Protein AF-A0A7J0A851-F1 (afdb_monomer_lite)

Organism: NCBI:txid85831

Sequence (60 aa):
MYNNKPLIYLDEIQNVVGWEKFARRLADSKYKVFITESNAQMLGKEIYTTLGGRYVAMEI

Secondary structure (D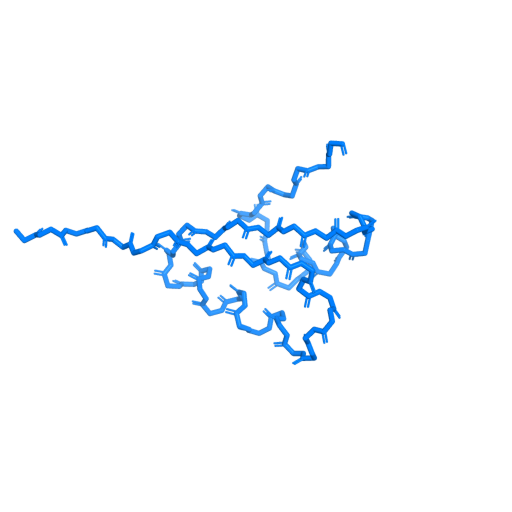SSP, 8-state):
----PPEEEESSGGGSTTHHHHHHHHHHTT-EEEE--S-HHHHHHHHHHHH-TT------

pLDDT: mean 74.03, std 12.23, range [45.81, 88.44]

Radius of gyration: 11.81 Å; chains: 1; bounding box: 33×21×32 Å

Structure (mmCIF, N/CA/C/O backbone):
data_AF-A0A7J0A851-F1
#
_entry.id   AF-A0A7J0A851-F1
#
loop_
_atom_site.group_PDB
_atom_site.id
_atom_site.type_symbol
_atom_site.label_atom_id
_atom_site.label_alt_id
_atom_site.label_comp_id
_atom_site.label_asym_id
_atom_site.label_entity_id
_atom_site.label_seq_id
_atom_site.pdbx_PDB_ins_code
_atom_site.Cartn_x
_atom_site.Cartn_y
_atom_site.Cartn_z
_atom_site.occupancy
_atom_site.B_iso_or_equiv
_atom_site.auth_seq_id
_atom_site.auth_comp_id
_atom_site.auth_asym_id
_atom_site.auth_atom_id
_atom_site.pdbx_PDB_model_num
ATOM 1 N N . MET A 1 1 ? -18.576 -3.976 20.858 1.00 45.81 1 MET A N 1
ATOM 2 C CA . MET A 1 1 ? -18.445 -4.508 19.483 1.00 45.81 1 MET A CA 1
ATOM 3 C C . MET A 1 1 ? -17.002 -4.322 19.060 1.00 45.81 1 MET A C 1
ATOM 5 O O . MET A 1 1 ? -16.538 -3.190 19.085 1.00 45.81 1 MET A O 1
ATOM 9 N N . TYR A 1 2 ? -16.268 -5.400 18.778 1.00 52.06 2 TYR A N 1
ATOM 10 C CA . TYR A 1 2 ? -14.859 -5.307 18.392 1.00 52.06 2 TYR A CA 1
ATOM 11 C C . TYR A 1 2 ? -14.750 -4.579 17.052 1.00 52.06 2 TYR A C 1
ATOM 13 O O . TYR A 1 2 ? -14.937 -5.170 15.995 1.00 52.06 2 TYR A O 1
ATOM 21 N N . ASN A 1 3 ? -14.447 -3.283 17.099 1.00 61.00 3 ASN A N 1
ATOM 22 C CA . ASN A 1 3 ? -14.122 -2.457 15.939 1.00 61.00 3 ASN A CA 1
ATOM 23 C C . ASN A 1 3 ? -12.714 -2.796 15.399 1.00 61.00 3 ASN A C 1
ATOM 25 O O . ASN A 1 3 ? -11.961 -1.916 14.981 1.00 61.00 3 ASN A O 1
ATOM 29 N N . ASN A 1 4 ? -12.331 -4.074 15.455 1.00 70.00 4 ASN A N 1
ATOM 30 C CA . ASN A 1 4 ? -11.047 -4.560 14.985 1.00 70.00 4 ASN A CA 1
ATOM 31 C C . ASN A 1 4 ? -11.149 -4.728 13.477 1.00 70.00 4 ASN A C 1
ATOM 33 O O . ASN A 1 4 ? -11.420 -5.814 12.969 1.00 70.00 4 ASN A O 1
ATOM 37 N N . LYS A 1 5 ? -10.954 -3.623 12.755 1.00 77.81 5 LYS A N 1
ATOM 38 C CA . LYS A 1 5 ? -10.699 -3.720 11.322 1.00 77.81 5 LYS A CA 1
ATOM 39 C C . LYS A 1 5 ? -9.487 -4.632 11.108 1.00 77.81 5 LYS A C 1
ATOM 41 O O . LYS A 1 5 ? -8.485 -4.448 11.806 1.00 77.81 5 LYS A O 1
ATOM 46 N N . PRO A 1 6 ? -9.566 -5.592 10.178 1.00 83.69 6 PRO A N 1
ATOM 47 C CA . PRO A 1 6 ? -8.447 -6.464 9.875 1.00 83.69 6 PRO A CA 1
ATOM 48 C C . PRO A 1 6 ? -7.248 -5.645 9.395 1.00 83.69 6 PRO A C 1
ATOM 50 O O . PRO A 1 6 ? -7.395 -4.640 8.692 1.00 83.69 6 PRO A O 1
ATOM 53 N N . LEU A 1 7 ? -6.064 -6.095 9.799 1.00 86.75 7 LEU A N 1
ATOM 54 C CA . LEU A 1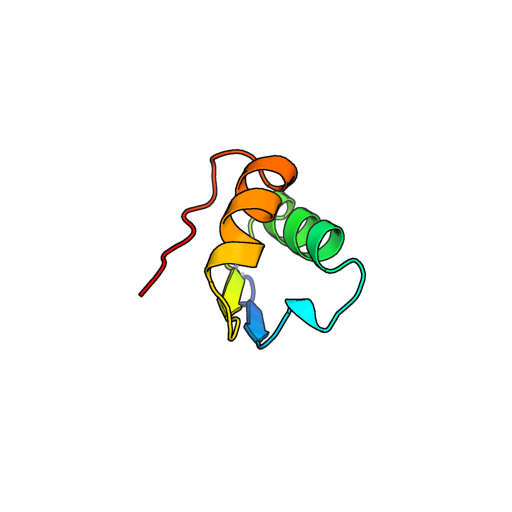 7 ? -4.808 -5.657 9.210 1.00 86.75 7 LEU A CA 1
ATOM 55 C C . LEU A 1 7 ? -4.613 -6.402 7.895 1.00 86.75 7 LEU A C 1
ATOM 57 O O . LEU A 1 7 ? -4.803 -7.616 7.839 1.00 86.75 7 LEU A O 1
ATOM 61 N N . ILE A 1 8 ? -4.262 -5.664 6.848 1.00 87.69 8 ILE A N 1
ATOM 62 C CA . ILE A 1 8 ? -4.062 -6.215 5.510 1.00 87.69 8 ILE A CA 1
ATOM 63 C C . ILE A 1 8 ? -2.577 -6.137 5.184 1.00 87.69 8 ILE A C 1
ATOM 65 O O . ILE A 1 8 ? -1.970 -5.080 5.342 1.00 87.69 8 ILE A O 1
ATOM 69 N N . TYR A 1 9 ? -2.022 -7.250 4.719 1.00 87.88 9 TYR A N 1
ATOM 70 C CA . TYR A 1 9 ? -0.647 -7.363 4.250 1.00 87.88 9 TYR A CA 1
ATOM 71 C C . TYR A 1 9 ? -0.687 -7.763 2.779 1.00 87.88 9 TYR A C 1
ATOM 73 O O . TYR A 1 9 ? -1.363 -8.730 2.427 1.00 87.88 9 TYR A O 1
ATOM 81 N N . LEU A 1 10 ? -0.021 -6.985 1.933 1.00 86.50 10 LEU A N 1
ATOM 82 C CA . LEU A 1 10 ? 0.077 -7.210 0.498 1.00 86.50 10 LEU A CA 1
ATOM 83 C C . LEU A 1 10 ? 1.551 -7.357 0.148 1.00 86.50 10 LEU A C 1
ATOM 85 O O . LEU A 1 10 ? 2.291 -6.383 0.238 1.00 86.50 10 LEU A O 1
ATOM 89 N N . ASP A 1 11 ? 1.950 -8.566 -0.222 1.00 88.44 11 ASP A N 1
ATOM 90 C CA . ASP A 1 11 ? 3.325 -8.876 -0.592 1.00 88.44 11 ASP A CA 1
ATOM 91 C C . ASP A 1 11 ? 3.471 -8.985 -2.104 1.00 88.44 11 ASP A C 1
ATOM 93 O O . ASP A 1 11 ? 2.581 -9.513 -2.775 1.00 88.44 11 ASP A O 1
ATOM 97 N N . GLU A 1 12 ? 4.571 -8.442 -2.623 1.00 88.25 12 GLU A N 1
ATOM 98 C CA . GLU A 1 12 ? 4.903 -8.411 -4.049 1.00 88.25 12 GLU A CA 1
ATOM 99 C C . GLU A 1 12 ? 3.735 -7.909 -4.923 1.00 88.25 12 GLU A C 1
ATOM 101 O O . GLU A 1 12 ? 3.410 -8.469 -5.981 1.00 88.25 12 GLU A O 1
ATOM 106 N N . ILE A 1 13 ? 3.067 -6.849 -4.447 1.00 84.25 13 ILE A N 1
ATOM 107 C CA . ILE A 1 13 ? 1.790 -6.367 -4.989 1.00 84.25 13 ILE A CA 1
ATOM 108 C C . ILE A 1 13 ? 1.891 -5.893 -6.444 1.00 84.25 13 ILE A C 1
ATOM 110 O O . ILE A 1 13 ? 0.897 -5.926 -7.170 1.00 84.25 13 ILE A O 1
ATOM 114 N N . GLN A 1 14 ? 3.089 -5.518 -6.896 1.00 81.94 14 GLN A N 1
ATOM 115 C CA . GLN A 1 14 ? 3.361 -5.100 -8.269 1.00 81.94 14 GLN A CA 1
ATOM 116 C C . GLN A 1 14 ? 3.088 -6.206 -9.300 1.00 81.94 14 GLN A C 1
ATOM 118 O O . GLN A 1 14 ? 2.870 -5.917 -10.474 1.00 81.94 14 GLN A O 1
ATOM 123 N N . ASN A 1 15 ? 3.037 -7.474 -8.878 1.00 86.06 15 ASN A N 1
ATOM 124 C CA . ASN A 1 15 ? 2.658 -8.585 -9.754 1.00 86.06 15 ASN A CA 1
ATOM 125 C C . ASN A 1 15 ? 1.144 -8.646 -10.034 1.00 86.06 15 ASN A C 1
ATOM 127 O O . ASN A 1 15 ? 0.704 -9.406 -10.899 1.00 86.06 15 ASN A O 1
ATOM 131 N N . VAL A 1 16 ? 0.327 -7.872 -9.312 1.00 86.56 16 VAL A N 1
ATOM 132 C CA . VAL A 1 16 ? -1.135 -7.896 -9.417 1.00 86.56 16 VAL A CA 1
ATOM 133 C C . VAL A 1 16 ? -1.624 -6.693 -10.211 1.00 86.56 16 VAL A C 1
ATOM 135 O O . VAL A 1 16 ? -1.670 -5.580 -9.711 1.00 86.56 16 VAL A O 1
ATOM 138 N N . VAL A 1 17 ? -2.082 -6.900 -11.443 1.00 86.81 17 VAL A N 1
ATOM 139 C CA . VAL A 1 17 ? -2.609 -5.803 -12.273 1.00 86.81 17 VAL A CA 1
ATOM 140 C C . VAL A 1 17 ? -3.828 -5.135 -11.617 1.00 86.81 17 VAL A C 1
ATOM 142 O O . VAL A 1 17 ? -4.801 -5.802 -11.261 1.00 86.81 17 VAL A O 1
ATOM 145 N N . GLY A 1 18 ? -3.810 -3.802 -11.509 1.00 84.19 18 GLY A N 1
ATOM 146 C CA . GLY A 1 18 ? -4.919 -3.013 -10.958 1.00 84.19 18 GLY A CA 1
ATOM 147 C C . GLY A 1 18 ? -4.953 -2.943 -9.428 1.00 84.19 18 GLY A C 1
ATOM 148 O O . GLY A 1 18 ? -5.968 -2.522 -8.852 1.00 84.19 18 GLY A O 1
ATOM 149 N N . TRP A 1 19 ? -3.871 -3.354 -8.765 1.00 85.69 19 TRP A N 1
ATOM 150 C CA . TRP A 1 19 ? -3.724 -3.301 -7.316 1.00 85.69 19 TRP A CA 1
ATOM 151 C C . TRP A 1 19 ? -3.880 -1.883 -6.744 1.00 85.69 19 TRP A C 1
ATOM 153 O O . TRP A 1 19 ? -4.355 -1.726 -5.620 1.00 85.69 19 TRP A O 1
ATOM 163 N N . GLU A 1 20 ? -3.585 -0.844 -7.523 1.00 81.12 20 GLU A N 1
ATOM 164 C CA . GLU A 1 20 ? -3.653 0.566 -7.134 1.00 81.12 20 GLU A CA 1
ATOM 165 C C . GLU A 1 20 ? -5.085 0.961 -6.752 1.00 81.12 20 GLU A C 1
ATOM 167 O O . GLU A 1 20 ? -5.326 1.615 -5.733 1.00 81.12 20 GLU A O 1
ATOM 172 N N . LYS A 1 21 ? -6.073 0.510 -7.540 1.00 84.00 21 LYS A N 1
ATOM 173 C CA . LYS A 1 21 ? -7.502 0.754 -7.271 1.00 84.00 21 LYS A CA 1
ATOM 174 C C . LYS A 1 21 ? -7.959 0.027 -6.011 1.00 84.00 21 LYS A C 1
ATOM 176 O O . LYS A 1 21 ? -8.786 0.540 -5.254 1.00 84.00 21 LYS A O 1
ATOM 181 N N . PHE A 1 22 ? -7.427 -1.171 -5.781 1.00 85.25 22 PHE A N 1
ATOM 182 C CA . PHE A 1 22 ? -7.729 -1.956 -4.592 1.00 85.25 22 PHE A CA 1
ATOM 183 C C . PHE A 1 22 ? -7.135 -1.312 -3.337 1.00 85.25 22 PHE A C 1
ATOM 185 O O . PHE A 1 22 ? -7.875 -1.051 -2.385 1.00 85.25 22 PHE A O 1
ATOM 192 N N . ALA A 1 23 ? -5.847 -0.962 -3.373 1.00 81.00 23 ALA A N 1
ATOM 193 C CA . ALA A 1 23 ? -5.167 -0.213 -2.324 1.00 81.00 23 ALA A CA 1
ATOM 194 C C . ALA A 1 23 ? -5.919 1.085 -2.016 1.00 81.00 23 ALA A C 1
ATOM 196 O O . ALA A 1 23 ? -6.198 1.359 -0.849 1.00 81.00 23 ALA A O 1
ATOM 197 N N . ARG A 1 24 ? -6.368 1.815 -3.051 1.00 81.69 24 ARG A N 1
ATOM 198 C CA . ARG A 1 24 ? -7.177 3.034 -2.911 1.00 81.69 24 ARG A CA 1
ATOM 199 C C . ARG A 1 24 ? -8.498 2.813 -2.183 1.00 81.69 24 ARG A C 1
ATOM 201 O O . ARG A 1 24 ? -8.870 3.606 -1.321 1.00 81.69 24 ARG A O 1
ATOM 208 N N . ARG A 1 25 ? -9.189 1.711 -2.459 1.00 85.94 25 ARG A N 1
ATOM 209 C CA . ARG A 1 25 ? -10.438 1.381 -1.765 1.00 85.94 25 ARG A CA 1
ATOM 210 C C . ARG A 1 25 ? -10.216 1.041 -0.289 1.00 85.94 25 ARG A C 1
ATOM 212 O O . ARG A 1 25 ? -11.024 1.434 0.556 1.00 85.94 25 ARG A O 1
ATOM 219 N N . LEU A 1 26 ? -9.141 0.316 0.031 1.00 85.38 26 LEU A N 1
ATOM 220 C CA . LEU A 1 26 ? -8.774 -0.019 1.415 1.00 85.38 26 LEU A CA 1
ATOM 221 C C . LEU A 1 26 ? -8.425 1.237 2.220 1.00 85.38 26 LEU A C 1
ATOM 223 O O . LEU A 1 26 ? -8.904 1.433 3.340 1.00 85.38 26 LEU A O 1
ATOM 227 N N . ALA A 1 27 ? -7.648 2.101 1.583 1.00 78.38 27 ALA A N 1
ATOM 228 C CA . ALA A 1 27 ? -7.309 3.447 1.992 1.00 78.38 27 ALA A CA 1
ATOM 229 C C . ALA A 1 27 ? -8.544 4.297 2.347 1.00 78.38 27 ALA A C 1
ATOM 231 O O . ALA A 1 27 ? -8.700 4.730 3.492 1.00 78.38 27 ALA A O 1
ATOM 232 N N . ASP A 1 28 ? -9.468 4.479 1.397 1.00 83.75 28 ASP A N 1
ATOM 233 C CA . ASP A 1 28 ? -10.701 5.255 1.602 1.00 83.75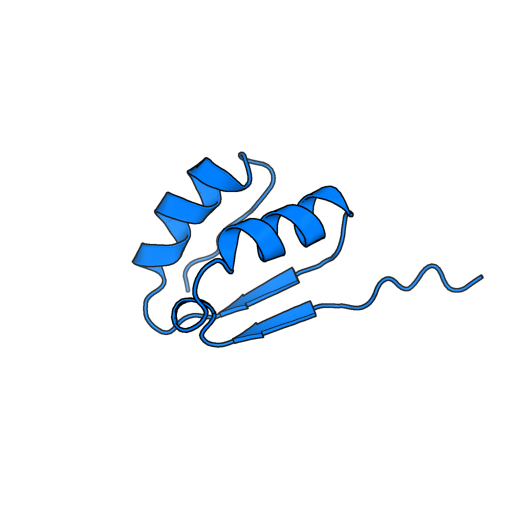 28 ASP A CA 1
ATOM 234 C C . ASP A 1 28 ? -11.580 4.651 2.710 1.00 83.75 28 ASP A C 1
ATOM 236 O O . ASP A 1 28 ? -12.209 5.364 3.495 1.00 83.75 28 ASP A O 1
ATOM 240 N N . SER A 1 29 ? -11.556 3.325 2.843 1.00 85.56 29 SER A N 1
ATOM 241 C CA . SER A 1 29 ? -12.278 2.598 3.887 1.00 85.56 29 SER A CA 1
ATOM 242 C C . SER A 1 29 ? -11.563 2.607 5.250 1.00 85.56 29 SER A C 1
ATOM 244 O O . SER A 1 29 ? -12.032 1.965 6.197 1.00 85.56 29 SER A O 1
ATOM 246 N N . LYS A 1 30 ? -10.458 3.355 5.397 1.00 83.38 30 LYS A N 1
ATOM 247 C CA . LYS A 1 30 ? -9.652 3.501 6.623 1.00 83.38 30 LYS A CA 1
ATOM 248 C C . LYS A 1 30 ? -9.175 2.159 7.197 1.00 83.38 30 LYS A C 1
ATOM 250 O O . LYS A 1 30 ? -9.302 1.938 8.406 1.00 83.38 30 LYS A O 1
ATOM 255 N N . TYR A 1 31 ? -8.713 1.247 6.342 1.00 84.94 31 TYR A N 1
ATOM 256 C CA . TYR A 1 31 ? -7.992 0.042 6.766 1.00 84.94 31 TYR A CA 1
ATOM 257 C C . TYR A 1 31 ? -6.514 0.358 7.001 1.00 84.94 31 TYR A C 1
ATOM 259 O O . TYR A 1 31 ? -5.957 1.259 6.376 1.00 84.94 31 TYR A O 1
ATOM 267 N N . LYS A 1 32 ? -5.875 -0.400 7.897 1.00 82.50 32 LYS A N 1
ATOM 268 C CA . LYS A 1 32 ? -4.413 -0.418 8.010 1.00 82.50 32 LYS A CA 1
ATOM 269 C C . LYS A 1 32 ? -3.881 -1.449 7.020 1.00 82.50 32 LYS A C 1
ATOM 271 O O . LYS A 1 32 ? -4.203 -2.630 7.148 1.00 82.50 32 LYS A O 1
ATOM 276 N N . VAL A 1 33 ? -3.111 -0.982 6.045 1.00 82.69 33 VAL A N 1
ATOM 277 C CA . VAL A 1 33 ? -2.536 -1.806 4.981 1.00 82.69 33 VAL A CA 1
ATOM 278 C C . VAL A 1 33 ? -1.022 -1.671 5.032 1.00 82.69 33 VAL A C 1
ATOM 280 O O . VAL A 1 33 ? -0.512 -0.555 5.093 1.00 82.69 33 VAL A O 1
ATOM 283 N N . PHE A 1 34 ? -0.334 -2.802 5.009 1.00 83.12 34 PHE A N 1
ATOM 284 C CA . PHE A 1 34 ? 1.106 -2.905 4.828 1.00 83.12 34 PHE A CA 1
ATOM 285 C C . PHE A 1 34 ? 1.363 -3.491 3.448 1.00 83.12 34 PHE A C 1
ATOM 287 O O . PHE A 1 34 ? 0.714 -4.464 3.064 1.00 83.12 34 PHE A O 1
ATOM 294 N N . ILE A 1 35 ? 2.268 -2.869 2.705 1.00 81.62 35 ILE A N 1
ATOM 295 C CA . ILE A 1 35 ? 2.609 -3.267 1.344 1.00 81.62 35 ILE A CA 1
ATOM 296 C C . ILE A 1 35 ? 4.115 -3.487 1.295 1.00 81.62 35 ILE A C 1
ATOM 298 O O . ILE A 1 35 ? 4.864 -2.643 1.786 1.00 81.62 35 ILE A O 1
ATOM 302 N N . THR A 1 36 ? 4.530 -4.609 0.722 1.00 84.19 36 THR A N 1
ATOM 303 C CA . THR A 1 36 ? 5.926 -4.942 0.442 1.00 84.19 36 THR A CA 1
ATOM 304 C C . THR A 1 36 ? 6.110 -5.151 -1.056 1.00 84.19 36 THR A C 1
ATOM 306 O O . THR A 1 36 ? 5.207 -5.615 -1.755 1.00 84.19 36 THR A O 1
ATOM 309 N N . GLU A 1 37 ? 7.285 -4.774 -1.548 1.00 78.31 37 GLU A N 1
ATOM 310 C CA . GLU A 1 37 ? 7.721 -5.024 -2.916 1.00 78.31 37 GLU A CA 1
ATOM 311 C C . GLU A 1 37 ? 9.227 -5.265 -2.954 1.00 78.31 37 GLU A C 1
ATOM 313 O O . GLU A 1 37 ? 9.971 -4.782 -2.100 1.00 78.31 37 GLU A O 1
ATOM 318 N N . SER A 1 38 ? 9.679 -5.963 -3.988 1.00 79.94 38 SER A N 1
ATOM 319 C CA . SER A 1 38 ? 11.098 -6.194 -4.258 1.00 79.94 38 SER A CA 1
ATOM 320 C C . SER A 1 38 ? 11.818 -4.990 -4.896 1.00 79.94 38 SER A C 1
ATOM 322 O O . SER A 1 38 ? 13.048 -4.990 -4.955 1.00 79.94 38 SER A O 1
ATOM 324 N N . ASN A 1 39 ? 11.100 -3.946 -5.344 1.00 73.75 39 ASN A N 1
ATOM 325 C CA . ASN A 1 39 ? 11.685 -2.707 -5.882 1.00 73.75 39 ASN A CA 1
ATOM 326 C C . ASN A 1 39 ? 10.933 -1.436 -5.436 1.00 73.75 39 ASN A C 1
ATOM 328 O O . ASN A 1 39 ? 10.170 -0.865 -6.212 1.00 73.75 39 ASN A O 1
ATOM 332 N N . ALA A 1 40 ? 11.236 -0.969 -4.217 1.00 64.19 40 ALA A N 1
ATOM 333 C CA . ALA A 1 40 ? 10.602 0.154 -3.500 1.00 64.19 40 ALA A CA 1
ATOM 334 C C . ALA A 1 40 ? 10.409 1.471 -4.302 1.00 64.19 40 ALA A C 1
ATOM 336 O O . ALA A 1 40 ? 9.544 2.299 -3.990 1.00 64.19 40 ALA A O 1
ATOM 337 N N . GLN A 1 41 ? 11.219 1.687 -5.347 1.00 63.97 41 GLN A N 1
ATOM 338 C CA . GLN A 1 41 ? 11.162 2.898 -6.168 1.00 63.97 41 GLN A CA 1
ATOM 339 C C . GLN A 1 41 ? 9.924 2.963 -7.073 1.00 63.97 41 GLN A C 1
ATOM 341 O O . GLN A 1 41 ? 9.504 4.067 -7.438 1.00 63.97 41 GLN A O 1
ATOM 346 N N . MET A 1 4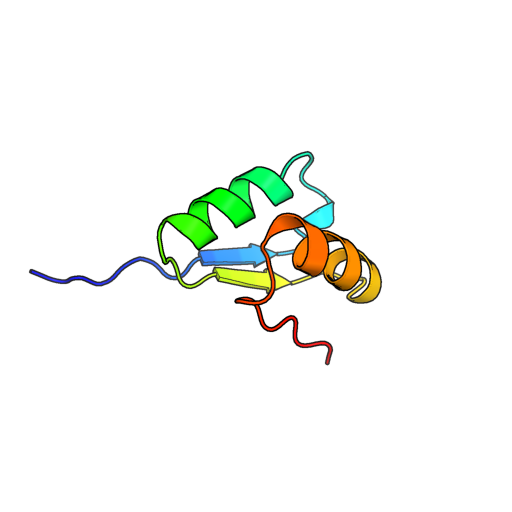2 ? 9.342 1.818 -7.457 1.00 65.75 42 MET A N 1
ATOM 347 C CA . MET A 1 42 ? 8.166 1.792 -8.333 1.00 65.75 42 MET A CA 1
ATOM 348 C C . MET A 1 42 ? 6.893 2.199 -7.586 1.00 65.75 42 MET A C 1
ATOM 350 O O . MET A 1 42 ? 6.175 3.079 -8.075 1.00 65.75 42 MET A O 1
ATOM 354 N N . LEU A 1 43 ? 6.636 1.671 -6.380 1.00 63.00 43 LEU A N 1
ATOM 355 C CA . LEU A 1 43 ? 5.418 2.033 -5.648 1.00 63.00 43 LEU A CA 1
ATOM 356 C C . LEU A 1 43 ? 5.404 3.498 -5.242 1.00 63.00 43 LEU A C 1
ATOM 358 O O . LEU A 1 43 ? 4.346 4.118 -5.318 1.00 63.00 43 LEU A O 1
ATOM 362 N N . GLY A 1 44 ? 6.539 4.072 -4.830 1.00 61.62 44 GLY A N 1
ATOM 363 C CA . GLY A 1 44 ? 6.586 5.437 -4.306 1.00 61.62 44 GLY A CA 1
ATOM 364 C C . GLY A 1 44 ? 5.867 6.435 -5.220 1.00 61.62 44 GLY A C 1
ATOM 365 O O . GLY A 1 44 ? 4.916 7.103 -4.812 1.00 61.62 44 GLY A O 1
ATOM 366 N N . LYS A 1 45 ? 6.243 6.490 -6.499 1.0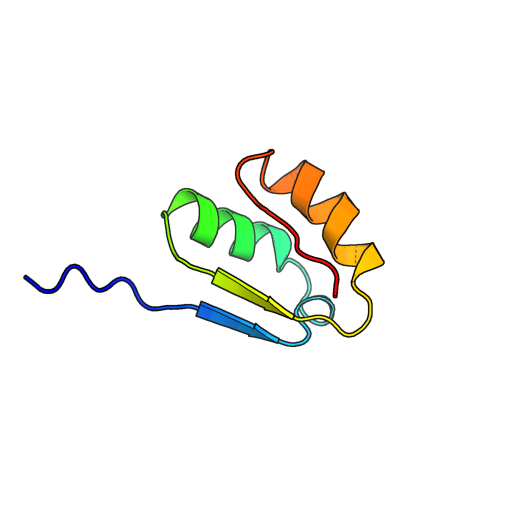0 63.94 45 LYS A N 1
ATOM 367 C CA . LYS A 1 45 ? 5.716 7.490 -7.441 1.00 63.94 45 LYS A CA 1
ATOM 368 C C . LYS A 1 45 ? 4.229 7.286 -7.769 1.00 63.94 45 LYS A C 1
ATOM 370 O O . LYS A 1 45 ? 3.480 8.262 -7.859 1.00 63.94 45 LYS A O 1
ATOM 375 N N . GLU A 1 46 ? 3.781 6.043 -7.913 1.00 63.50 46 GLU A N 1
ATOM 376 C CA . GLU A 1 46 ? 2.392 5.720 -8.272 1.00 63.50 46 GLU A CA 1
ATOM 377 C C . GLU A 1 46 ? 1.438 5.814 -7.072 1.00 63.50 46 GLU A C 1
ATOM 379 O O . GLU A 1 46 ? 0.327 6.342 -7.198 1.00 63.50 46 GLU A O 1
ATOM 384 N N . ILE A 1 47 ? 1.894 5.405 -5.883 1.00 66.50 47 ILE A N 1
ATOM 385 C CA . ILE A 1 47 ? 1.154 5.519 -4.622 1.00 66.50 47 ILE A CA 1
ATOM 386 C C . ILE A 1 47 ? 0.920 6.980 -4.261 1.00 66.50 47 ILE A C 1
ATOM 388 O O . ILE A 1 47 ? -0.225 7.352 -4.007 1.00 66.50 47 ILE A O 1
ATOM 392 N N . TYR A 1 48 ? 1.955 7.829 -4.277 1.00 62.38 48 TYR A N 1
ATOM 393 C CA . TYR A 1 48 ? 1.795 9.244 -3.913 1.00 62.38 48 TYR A CA 1
ATOM 394 C C . TYR A 1 48 ? 0.774 9.958 -4.809 1.00 62.38 48 TYR A C 1
ATOM 396 O O . TYR A 1 48 ? -0.028 10.759 -4.322 1.00 62.38 48 TYR A O 1
ATOM 404 N N . THR A 1 49 ? 0.759 9.617 -6.099 1.00 63.66 49 THR A N 1
ATOM 405 C CA . THR A 1 49 ? -0.142 10.222 -7.088 1.00 63.66 49 THR A CA 1
ATOM 406 C C . THR A 1 49 ? -1.577 9.686 -6.970 1.00 63.66 49 THR A C 1
ATOM 408 O O . THR A 1 49 ? -2.534 10.451 -7.080 1.00 63.66 49 THR A O 1
ATOM 411 N N . THR A 1 50 ? -1.750 8.389 -6.689 1.00 64.38 50 THR A N 1
ATOM 412 C CA . THR A 1 50 ? -3.068 7.719 -6.692 1.00 64.38 50 THR A CA 1
ATOM 413 C C . THR A 1 50 ? -3.790 7.795 -5.344 1.00 64.38 50 THR A C 1
ATOM 415 O O . THR A 1 50 ? -5.017 7.949 -5.268 1.00 64.38 50 THR A O 1
ATOM 418 N N . LEU A 1 51 ? -3.043 7.679 -4.248 1.00 63.88 51 LEU A N 1
ATOM 419 C CA . LEU A 1 51 ? -3.593 7.559 -2.900 1.00 63.88 51 LEU A CA 1
ATOM 420 C C . LEU A 1 51 ? -3.705 8.917 -2.181 1.00 63.88 51 LEU A C 1
ATOM 422 O O . LEU A 1 51 ? -4.452 9.029 -1.205 1.00 63.88 51 LEU A O 1
ATOM 426 N N . GLY A 1 52 ? -3.064 9.969 -2.711 1.00 59.16 52 GLY A N 1
ATOM 427 C CA . GLY A 1 52 ? -3.017 11.309 -2.114 1.00 59.16 52 GLY A CA 1
ATOM 428 C C . GLY A 1 52 ? -2.184 11.314 -0.829 1.00 59.16 52 GLY A C 1
ATOM 429 O O . GLY A 1 52 ? -2.077 10.293 -0.168 1.00 59.16 52 GLY A O 1
ATOM 430 N N . GLY A 1 53 ? -1.581 12.442 -0.444 1.00 57.97 53 GLY A N 1
ATOM 431 C CA . GLY A 1 53 ? -0.531 12.546 0.598 1.00 57.97 53 GLY A CA 1
ATOM 432 C C . GLY A 1 53 ? -0.860 12.126 2.049 1.00 57.97 53 GLY A C 1
ATOM 433 O O . GLY A 1 53 ? -0.234 12.620 2.977 1.00 57.97 53 GLY A O 1
ATOM 434 N N . ARG A 1 54 ? -1.843 11.249 2.282 1.00 61.56 54 ARG A N 1
ATOM 435 C CA . ARG A 1 54 ? -2.182 10.619 3.570 1.00 61.56 54 ARG A CA 1
ATOM 436 C C . ARG A 1 54 ? -1.452 9.288 3.809 1.00 61.56 54 ARG A C 1
ATOM 438 O O . ARG A 1 54 ? -1.719 8.640 4.818 1.00 61.56 54 ARG A O 1
ATOM 445 N N . TYR A 1 55 ? -0.567 8.884 2.899 1.00 63.38 55 TYR A N 1
ATOM 446 C CA . TYR A 1 55 ? 0.206 7.644 2.978 1.00 63.38 55 TYR A CA 1
ATOM 447 C C . TYR A 1 55 ? 1.678 7.972 3.173 1.00 63.38 55 TYR A C 1
ATOM 449 O O . TYR A 1 55 ? 2.216 8.849 2.503 1.00 63.38 55 TYR A O 1
ATOM 457 N N . VAL A 1 56 ? 2.308 7.254 4.098 1.00 58.69 56 VAL A N 1
ATOM 458 C CA . VAL A 1 56 ? 3.756 7.269 4.291 1.00 58.69 56 VAL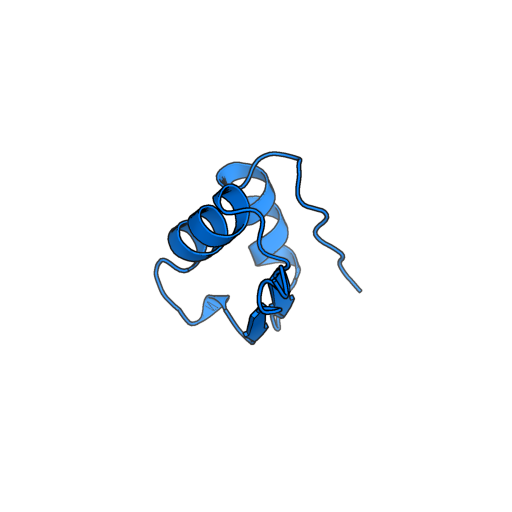 A CA 1
ATOM 459 C C . VAL A 1 56 ? 4.279 6.015 3.608 1.00 58.69 56 VAL A C 1
ATOM 461 O O . VAL A 1 56 ? 4.121 4.918 4.141 1.00 58.69 56 VAL A O 1
ATOM 464 N N . ALA A 1 57 ? 4.835 6.166 2.406 1.00 58.69 57 ALA A N 1
ATOM 465 C CA . ALA A 1 57 ? 5.669 5.121 1.829 1.00 58.69 57 ALA A CA 1
ATOM 466 C C . ALA A 1 57 ? 7.014 5.180 2.560 1.00 58.69 57 ALA A C 1
ATOM 468 O O . ALA A 1 57 ? 7.663 6.227 2.568 1.00 58.69 57 ALA A O 1
ATOM 469 N N . MET A 1 58 ? 7.378 4.098 3.242 1.00 52.22 58 MET A N 1
ATOM 470 C CA . MET A 1 58 ? 8.659 3.972 3.927 1.00 52.22 58 MET A CA 1
ATOM 471 C C . MET A 1 58 ? 9.539 3.047 3.093 1.00 52.22 58 MET A C 1
ATOM 473 O O . MET A 1 58 ? 9.195 1.885 2.903 1.00 52.22 58 MET A O 1
ATOM 477 N N . GLU A 1 59 ? 10.634 3.596 2.578 1.00 54.12 59 GLU A N 1
ATOM 478 C CA . GLU A 1 59 ? 11.705 2.853 1.916 1.00 54.12 59 GLU A CA 1
ATOM 479 C C . GLU A 1 59 ? 12.744 2.504 2.993 1.00 54.12 59 GLU A C 1
ATOM 481 O O . GLU A 1 59 ? 13.145 3.384 3.762 1.00 54.12 59 GLU A O 1
ATOM 486 N N . ILE A 1 60 ? 13.105 1.224 3.104 1.00 51.06 60 ILE A N 1
ATOM 487 C CA . ILE A 1 60 ? 14.168 0.715 3.987 1.00 51.06 60 ILE A CA 1
ATOM 488 C C . ILE A 1 60 ? 15.204 -0.037 3.170 1.00 51.06 60 ILE A C 1
ATOM 490 O O . ILE A 1 60 ? 14.791 -0.761 2.238 1.00 51.06 60 ILE A O 1
#

InterPro domains:
  IPR041682 AAA domain, group 14 [PF13173] (3-60)

Foldseek 3Di:
DPPPADEAEAEQVVVPPPVLVVVLVCLVVPHHYHYYHPDLVVCVVSCCVRNPPPDDSDDD